Protein AF-A0A922VMQ3-F1 (afdb_monomer)

Mean predicted aligned error: 7.65 Å

Sequence (125 aa):
MGLATSSATVALEAIGWGAGFAAAFAPHLPTGRVPARVVGEERGQFLLHDGGETHPAAVSGRFRYESNRDPLAYPTVGDWVVATTPIDGGKAIIHGLLPRRSAIVRRAPTDHGAGAHVLAANVDV

pLDDT: mean 83.37, std 15.26, range [38.19, 97.25]

Nearest PDB structures (foldseek):
  8qcf-assembly1_H  TM=5.592E-01  e=1.243E-02  Saccharomyces cerevisiae
  5vzj-assembly1_G  TM=5.215E-01  e=1.918E-02  Saccharomyces cerevisiae S288C
  5okz-assembly1_k  TM=5.242E-01  e=4.567E-02  Saccharomyces cerevisiae S288C
  5okz-assembly2_G  TM=4.586E-01  e=6.624E-02  Saccharomyces cerevisiae S288C
  5g06-assembly1_J  TM=2.874E-01  e=2.003E+00  Saccharomyces cerevisiae

Foldseek 3Di:
DDDPDDPLNVLVVVLPDDDLQCVLCVVVVVVQWAKWFFADDDPQWTWTHSSPDIFIEHEDPVQVVVCVPVLVQDDEHGWIFTWHDDDPNHGIYTDGTRDFPAFDWDDDPDDPPDDIHTHHTPDDD

Radius of gyration: 15.27 Å; Cα contacts (8 Å, |Δi|>4): 224; chains: 1; bounding box: 47×37×40 Å

Structure (mmCIF, N/CA/C/O backbone):
data_AF-A0A922VMQ3-F1
#
_entry.id   AF-A0A922VMQ3-F1
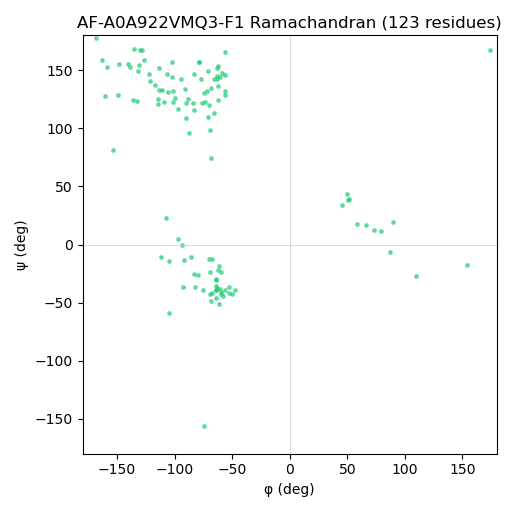#
loop_
_atom_site.group_PDB
_atom_site.id
_atom_site.type_symbol
_atom_site.label_atom_id
_atom_site.label_alt_id
_atom_site.label_comp_id
_atom_site.label_asym_id
_atom_site.label_entity_id
_atom_site.label_seq_id
_atom_site.pdbx_PDB_ins_code
_atom_site.Cartn_x
_atom_site.Cartn_y
_atom_site.Cartn_z
_atom_site.occupancy
_atom_site.B_iso_or_equiv
_atom_site.auth_seq_id
_atom_site.auth_comp_id
_atom_site.auth_asym_id
_atom_site.auth_atom_id
_atom_site.pdbx_PDB_model_num
ATOM 1 N N . MET A 1 1 ? -23.620 -23.042 9.900 1.00 38.19 1 MET A N 1
ATOM 2 C CA . MET A 1 1 ? -22.980 -21.969 10.688 1.00 38.19 1 MET A CA 1
ATOM 3 C C . MET A 1 1 ? -22.505 -20.922 9.692 1.00 38.19 1 MET A C 1
ATOM 5 O O . MET A 1 1 ? -21.494 -21.138 9.043 1.00 38.19 1 MET A O 1
ATOM 9 N N . GLY A 1 2 ? -23.327 -19.903 9.425 1.00 43.97 2 GLY A N 1
ATOM 10 C CA . GLY A 1 2 ? -23.029 -18.890 8.408 1.00 43.97 2 GLY A CA 1
ATOM 11 C C . GLY A 1 2 ? -21.979 -17.921 8.934 1.00 43.97 2 GLY A C 1
ATOM 12 O O . GLY A 1 2 ? -22.181 -17.323 9.988 1.00 43.97 2 GLY A O 1
ATOM 13 N N . LEU A 1 3 ? -20.853 -17.800 8.238 1.00 49.34 3 LEU A N 1
ATOM 14 C CA . LEU A 1 3 ? -19.886 -16.745 8.509 1.00 49.34 3 LEU A CA 1
ATOM 15 C C . LEU A 1 3 ? -20.515 -15.436 8.029 1.00 49.34 3 LEU A C 1
ATOM 17 O O . LEU A 1 3 ? -20.707 -15.244 6.831 1.00 49.34 3 LEU A O 1
ATOM 21 N N . ALA A 1 4 ? -20.896 -14.567 8.962 1.00 51.00 4 ALA A N 1
ATOM 22 C CA . ALA A 1 4 ? -21.268 -13.204 8.626 1.00 51.00 4 ALA A CA 1
ATOM 23 C C . ALA A 1 4 ? -19.993 -12.479 8.177 1.00 51.00 4 ALA A C 1
ATOM 25 O O . ALA A 1 4 ? -19.175 -12.074 9.002 1.00 51.00 4 ALA A O 1
ATOM 26 N N . THR A 1 5 ? -19.786 -12.376 6.867 1.00 60.03 5 THR A N 1
ATOM 27 C CA . THR A 1 5 ? -18.730 -11.534 6.307 1.00 60.03 5 THR A CA 1
ATOM 28 C C . THR A 1 5 ? -19.034 -10.088 6.691 1.00 60.03 5 THR A C 1
ATOM 30 O O . THR A 1 5 ? -20.133 -9.591 6.444 1.00 60.03 5 THR A O 1
ATOM 33 N N . SER A 1 6 ? -18.085 -9.416 7.345 1.00 79.44 6 SER A N 1
ATOM 34 C CA . SER A 1 6 ? -18.237 -8.001 7.692 1.00 79.44 6 SER A CA 1
ATOM 35 C C . SER A 1 6 ? -18.342 -7.158 6.419 1.00 79.44 6 SER A C 1
ATOM 37 O O . SER A 1 6 ? -17.653 -7.439 5.438 1.00 79.44 6 SER A O 1
ATOM 39 N N . SER A 1 7 ? -19.147 -6.091 6.447 1.00 82.00 7 SER A N 1
ATOM 40 C CA . SER A 1 7 ? -19.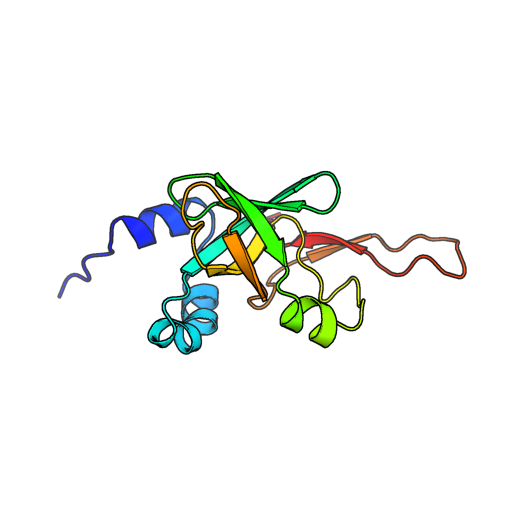283 -5.143 5.328 1.00 82.00 7 SER A CA 1
ATOM 41 C C . SER A 1 7 ? -17.923 -4.594 4.864 1.00 82.00 7 SER A C 1
ATOM 43 O O . SER A 1 7 ? -17.664 -4.490 3.668 1.00 82.00 7 SER A O 1
ATOM 45 N N . ALA A 1 8 ? -16.996 -4.362 5.803 1.00 82.19 8 ALA A N 1
ATOM 46 C CA . ALA A 1 8 ? -15.632 -3.935 5.490 1.00 82.19 8 ALA A CA 1
ATOM 47 C C . ALA A 1 8 ? -14.847 -4.982 4.677 1.00 82.19 8 ALA A C 1
ATOM 49 O O . ALA A 1 8 ? -14.095 -4.635 3.771 1.00 82.19 8 ALA A O 1
ATOM 50 N N . THR A 1 9 ? -15.036 -6.272 4.963 1.00 87.69 9 THR A N 1
ATOM 51 C CA . THR A 1 9 ? -14.390 -7.349 4.202 1.00 87.69 9 THR A CA 1
ATOM 52 C C . THR A 1 9 ? -14.959 -7.437 2.789 1.00 87.69 9 THR A C 1
ATOM 54 O O . THR A 1 9 ? -14.181 -7.531 1.847 1.00 87.69 9 THR A O 1
ATOM 57 N N . VAL A 1 10 ? -16.283 -7.317 2.627 1.00 91.25 10 VAL A N 1
ATOM 58 C CA . VAL A 1 10 ? -16.938 -7.301 1.304 1.00 91.25 10 VAL A CA 1
ATOM 59 C C . VAL A 1 10 ? -16.427 -6.140 0.447 1.00 91.25 10 VAL A C 1
ATOM 61 O O . VAL A 1 10 ? -16.139 -6.308 -0.736 1.00 91.25 10 VAL A O 1
ATOM 64 N N . ALA A 1 11 ? -16.268 -4.962 1.047 1.00 93.25 11 ALA A N 1
ATOM 65 C CA . ALA A 1 11 ? -15.771 -3.777 0.356 1.00 93.25 11 ALA A CA 1
ATOM 66 C C . ALA A 1 11 ? -14.318 -3.948 -0.132 1.00 93.25 11 ALA A C 1
ATOM 68 O O . ALA A 1 11 ? -13.973 -3.567 -1.250 1.00 93.25 11 ALA A O 1
ATOM 69 N N . LEU A 1 12 ? -13.471 -4.591 0.675 1.00 94.56 12 LEU A N 1
ATOM 70 C CA . LEU A 1 12 ? -12.109 -4.955 0.283 1.00 94.56 12 LEU A CA 1
ATOM 71 C C . LEU A 1 12 ? -12.097 -6.022 -0.825 1.00 94.56 12 LEU A C 1
ATOM 73 O O . LEU A 1 12 ? -11.303 -5.936 -1.763 1.00 94.56 12 LEU A O 1
ATOM 77 N N . GLU A 1 13 ? -12.969 -7.028 -0.743 1.00 94.62 13 GLU A N 1
ATOM 78 C CA . GLU A 1 13 ? -13.100 -8.077 -1.765 1.00 94.62 13 GLU A CA 1
ATOM 79 C C . GLU A 1 13 ? -13.493 -7.490 -3.125 1.00 94.62 13 GLU A C 1
ATOM 81 O O . GLU A 1 13 ? -12.922 -7.881 -4.144 1.00 94.62 13 GLU A O 1
ATOM 86 N N . ALA A 1 14 ? -14.366 -6.476 -3.142 1.00 92.50 14 ALA A N 1
ATOM 87 C CA . ALA A 1 14 ? -14.760 -5.759 -4.357 1.00 92.50 14 ALA A CA 1
ATOM 88 C C . ALA A 1 14 ? -13.581 -5.089 -5.086 1.00 92.50 14 ALA A C 1
ATOM 90 O O . ALA A 1 14 ? -13.644 -4.875 -6.296 1.00 92.50 14 ALA A O 1
ATOM 91 N N . ILE A 1 15 ? -12.488 -4.797 -4.374 1.00 92.56 15 ILE A N 1
ATOM 92 C CA . ILE A 1 15 ? -11.252 -4.245 -4.939 1.00 92.56 15 ILE A CA 1
ATOM 93 C C . ILE A 1 15 ? -10.115 -5.276 -4.984 1.00 92.56 15 ILE A C 1
ATOM 95 O O . ILE A 1 15 ? -8.947 -4.895 -5.035 1.00 92.56 15 ILE A O 1
ATOM 99 N N . GLY A 1 16 ? -10.416 -6.577 -4.988 1.00 92.44 16 GLY A N 1
ATOM 100 C CA . GLY A 1 16 ? -9.433 -7.646 -5.208 1.00 92.44 16 GLY A CA 1
ATOM 101 C C . GLY A 1 16 ? -8.742 -8.170 -3.946 1.00 92.44 16 GLY A C 1
ATOM 102 O O . GLY A 1 16 ? -7.662 -8.765 -4.029 1.00 92.44 16 GLY A O 1
ATOM 103 N N . TRP A 1 17 ? -9.322 -7.947 -2.764 1.00 95.19 17 TRP A N 1
ATOM 104 C CA . TRP A 1 17 ? -8.900 -8.641 -1.548 1.00 95.19 17 TRP A CA 1
ATOM 105 C C . TRP A 1 17 ? -9.315 -10.111 -1.604 1.00 95.19 17 TRP A C 1
ATOM 107 O O . TRP A 1 17 ? -10.336 -10.467 -2.182 1.00 95.19 17 TRP A O 1
ATOM 117 N N . GLY A 1 18 ? -8.536 -10.988 -0.977 1.00 93.50 18 GLY A N 1
ATOM 118 C CA . GLY A 1 18 ? -8.888 -12.402 -0.910 1.00 93.50 18 GLY A CA 1
ATOM 119 C C . GLY A 1 18 ? -8.034 -13.174 0.082 1.00 93.50 18 GLY A C 1
ATOM 120 O O . GLY A 1 18 ? -7.087 -12.635 0.657 1.00 93.50 18 GLY A O 1
ATOM 121 N N . ALA A 1 19 ? -8.331 -14.466 0.236 1.00 92.56 19 ALA A N 1
ATOM 122 C CA . ALA A 1 19 ? -7.804 -15.314 1.309 1.00 92.56 19 ALA A CA 1
ATOM 123 C C . ALA A 1 19 ? -6.275 -15.263 1.482 1.00 92.56 19 ALA A C 1
ATOM 125 O O . ALA A 1 19 ? -5.792 -15.159 2.604 1.00 92.56 19 ALA A O 1
ATOM 126 N N . GLY A 1 20 ? -5.500 -15.270 0.392 1.00 93.06 20 GLY A N 1
ATOM 127 C CA . GLY A 1 20 ? -4.037 -15.178 0.483 1.00 93.06 20 GLY A CA 1
ATOM 128 C C . GLY A 1 20 ? -3.534 -13.851 1.069 1.00 93.06 20 GLY A C 1
ATOM 129 O O . GLY A 1 20 ? -2.568 -13.850 1.826 1.00 93.06 20 GLY A O 1
ATOM 130 N N . PHE A 1 21 ? -4.203 -12.730 0.777 1.00 95.25 21 PHE A N 1
ATOM 131 C CA . PHE A 1 21 ? -3.851 -11.443 1.384 1.00 95.25 21 PHE A CA 1
ATOM 132 C C . PHE A 1 21 ? -4.325 -11.380 2.835 1.00 95.25 21 PHE A C 1
ATOM 134 O O . PHE A 1 21 ? -3.571 -10.934 3.692 1.00 95.25 21 PHE A O 1
ATOM 141 N N . ALA A 1 22 ? -5.512 -11.917 3.134 1.00 95.06 22 ALA A N 1
ATOM 142 C CA . ALA A 1 22 ? -6.005 -12.040 4.504 1.00 95.06 22 ALA A CA 1
ATOM 143 C C . ALA A 1 22 ? -5.057 -12.862 5.392 1.00 95.06 22 ALA A C 1
ATOM 145 O O . ALA A 1 22 ? -4.727 -12.435 6.497 1.00 95.06 22 ALA A O 1
ATOM 146 N N . ALA A 1 23 ? -4.556 -13.992 4.889 1.00 95.19 23 ALA A N 1
ATOM 147 C CA . ALA A 1 23 ? -3.581 -14.821 5.589 1.00 95.19 23 ALA A CA 1
ATOM 148 C C . ALA A 1 23 ? -2.251 -14.082 5.809 1.00 95.19 23 ALA A C 1
ATOM 150 O O . ALA A 1 23 ? -1.732 -14.080 6.923 1.00 95.19 23 ALA A O 1
ATOM 151 N N . ALA A 1 24 ? -1.729 -13.407 4.778 1.00 95.44 24 ALA A N 1
ATOM 152 C CA . ALA A 1 24 ? -0.511 -12.605 4.895 1.00 95.44 24 ALA A CA 1
ATOM 153 C C . ALA A 1 24 ? -0.677 -11.407 5.848 1.00 95.44 24 ALA A C 1
ATOM 155 O O . ALA A 1 24 ? 0.284 -10.982 6.483 1.00 95.44 24 ALA A O 1
ATOM 156 N N . PHE A 1 25 ? -1.893 -10.873 5.964 1.00 95.38 25 PHE A N 1
ATOM 157 C CA . PHE A 1 25 ? -2.206 -9.744 6.829 1.00 95.38 25 PHE A CA 1
ATOM 158 C C . PHE A 1 25 ? -2.460 -10.134 8.287 1.00 95.38 25 PHE A C 1
ATOM 160 O O . PHE A 1 25 ? -2.251 -9.311 9.176 1.00 95.38 25 PHE A O 1
ATOM 167 N N . ALA A 1 26 ? -2.883 -11.371 8.560 1.00 94.44 26 ALA A N 1
ATOM 168 C CA . ALA A 1 26 ? -3.270 -11.826 9.896 1.00 94.44 26 ALA A CA 1
ATOM 169 C C . ALA A 1 26 ? -2.269 -11.473 11.025 1.00 94.44 26 ALA A C 1
ATOM 171 O O . ALA A 1 26 ? -2.725 -11.031 12.083 1.00 94.44 26 ALA A O 1
ATOM 172 N N . PRO A 1 27 ? -0.932 -11.547 10.829 1.00 94.50 27 PRO A N 1
ATOM 173 C CA . PRO A 1 27 ? 0.038 -11.133 11.849 1.00 94.50 27 PRO A CA 1
ATOM 174 C C . PRO A 1 27 ? -0.036 -9.649 12.250 1.00 94.50 27 PRO A C 1
ATOM 176 O O . PRO A 1 27 ? 0.475 -9.270 13.301 1.00 94.50 27 PRO A O 1
ATOM 179 N N . HIS A 1 28 ? -0.653 -8.795 11.430 1.00 92.75 28 HIS A N 1
ATOM 180 C CA . HIS A 1 28 ? -0.767 -7.355 11.666 1.00 92.75 28 HIS A CA 1
ATOM 181 C C . HIS A 1 28 ? -2.048 -6.952 12.409 1.00 92.75 28 HIS A C 1
ATOM 183 O O . HIS A 1 28 ? -2.105 -5.838 12.934 1.00 92.75 28 HIS A O 1
ATOM 189 N N . LEU A 1 29 ? -3.040 -7.843 12.528 1.00 86.38 29 LEU A N 1
ATOM 190 C CA . LEU A 1 29 ? -4.307 -7.573 13.226 1.00 86.38 29 LEU A CA 1
ATOM 191 C C . LEU A 1 29 ? -4.132 -7.038 14.662 1.00 86.38 29 LEU A C 1
ATOM 193 O O . LEU A 1 29 ? -4.808 -6.069 15.005 1.00 86.38 29 LEU A O 1
ATOM 197 N N . PRO A 1 30 ? -3.205 -7.560 15.496 1.00 85.81 30 PRO A N 1
ATOM 198 C CA . PRO A 1 30 ? -3.042 -7.076 16.871 1.00 85.81 30 PRO A CA 1
ATOM 199 C C . PRO A 1 30 ? -2.504 -5.642 16.974 1.00 85.81 30 PRO A C 1
ATOM 201 O O . PRO A 1 30 ? -2.501 -5.065 18.055 1.00 85.81 30 PRO A O 1
ATOM 204 N N . THR A 1 31 ? -2.010 -5.068 15.871 1.00 84.12 31 THR A N 1
ATOM 205 C CA . THR A 1 31 ? -1.310 -3.773 15.869 1.00 84.12 31 THR A CA 1
ATOM 206 C C . THR A 1 31 ? -2.197 -2.583 15.502 1.00 84.12 31 THR A C 1
ATOM 208 O O . THR A 1 31 ? -1.686 -1.476 15.359 1.00 84.12 31 THR A O 1
ATOM 211 N N . GLY A 1 32 ? -3.505 -2.796 15.313 1.00 84.62 32 GLY A N 1
ATOM 212 C CA . GLY A 1 32 ? -4.429 -1.745 14.865 1.00 84.62 32 GLY A CA 1
ATOM 213 C C . GLY A 1 32 ? -4.156 -1.257 13.438 1.00 84.62 32 GLY A C 1
ATOM 214 O O . GLY A 1 32 ? -4.607 -0.185 13.046 1.00 84.62 32 GLY A O 1
ATOM 215 N N . ARG A 1 33 ? -3.387 -2.026 12.660 1.00 93.94 33 ARG A N 1
ATOM 216 C CA . ARG A 1 33 ? -3.148 -1.751 11.245 1.00 93.94 33 ARG A CA 1
ATOM 217 C C . ARG A 1 33 ? -4.339 -2.212 10.415 1.00 93.94 33 ARG A C 1
ATOM 219 O O . ARG A 1 33 ? -5.072 -3.115 10.815 1.00 93.94 33 ARG A O 1
ATOM 226 N N . VAL A 1 34 ? -4.475 -1.628 9.233 1.00 94.75 34 VAL A N 1
ATOM 227 C CA . VAL A 1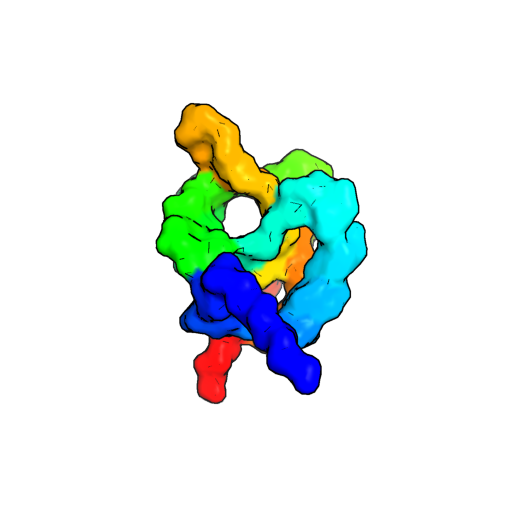 34 ? -5.522 -1.934 8.257 1.00 94.75 34 VAL A CA 1
ATOM 228 C C . VAL A 1 34 ? -4.905 -2.365 6.924 1.00 94.75 34 VAL A C 1
ATOM 230 O O . VAL A 1 34 ? -3.818 -1.890 6.571 1.00 94.75 34 VAL A O 1
ATOM 233 N N . PRO A 1 35 ? -5.553 -3.278 6.183 1.00 96.44 35 PRO A N 1
ATOM 234 C CA . PRO A 1 35 ? -5.185 -3.543 4.805 1.00 96.44 35 PRO A CA 1
ATOM 235 C C . PRO A 1 35 ? -5.718 -2.424 3.905 1.00 96.44 35 PRO A C 1
ATOM 237 O O . PRO A 1 35 ? -6.827 -1.936 4.103 1.00 96.44 35 PRO A O 1
ATOM 240 N N . ALA A 1 36 ? -4.944 -2.036 2.898 1.00 96.56 36 ALA A N 1
ATOM 241 C CA . ALA A 1 36 ? -5.401 -1.114 1.861 1.00 96.56 36 ALA A CA 1
ATOM 242 C C . ALA A 1 36 ? -4.720 -1.426 0.526 1.00 96.56 36 ALA A C 1
ATOM 244 O O . ALA A 1 36 ? -3.623 -1.992 0.505 1.00 96.56 36 ALA A O 1
ATOM 245 N N . ARG A 1 37 ? -5.356 -1.056 -0.586 1.00 96.69 37 ARG A N 1
ATOM 246 C CA . ARG A 1 37 ? -4.806 -1.244 -1.931 1.00 96.69 37 ARG A CA 1
ATOM 247 C C . ARG A 1 37 ? -4.226 0.062 -2.449 1.00 96.69 37 ARG A C 1
ATOM 249 O O . ARG A 1 37 ? -4.891 1.089 -2.393 1.00 96.69 37 ARG A O 1
ATOM 256 N N . VAL A 1 38 ? -3.012 0.038 -2.986 1.00 96.38 38 VAL A N 1
ATOM 257 C CA . VAL A 1 38 ? -2.461 1.185 -3.715 1.00 96.38 38 VAL A CA 1
ATOM 258 C C . VAL A 1 38 ? -3.228 1.321 -5.023 1.00 96.38 38 VAL A C 1
ATOM 260 O O . VAL A 1 38 ? -3.229 0.404 -5.838 1.00 96.38 38 VAL A O 1
ATOM 263 N N . VAL A 1 39 ? -3.877 2.457 -5.240 1.00 95.00 39 VAL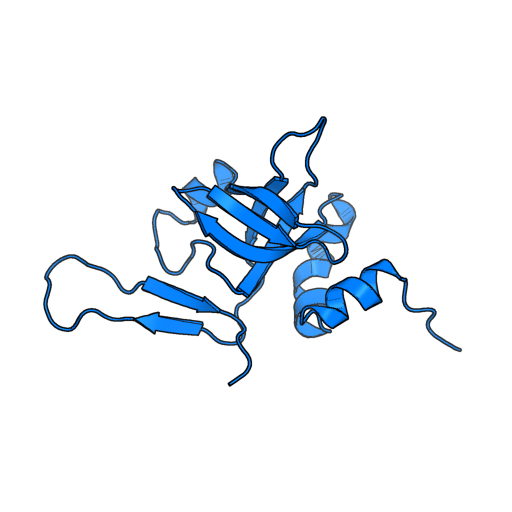 A N 1
ATOM 264 C CA . VAL A 1 39 ? -4.650 2.735 -6.465 1.00 95.00 39 VAL A CA 1
ATOM 265 C C . VAL A 1 39 ? -4.021 3.829 -7.321 1.00 95.00 39 VAL A C 1
ATOM 267 O O .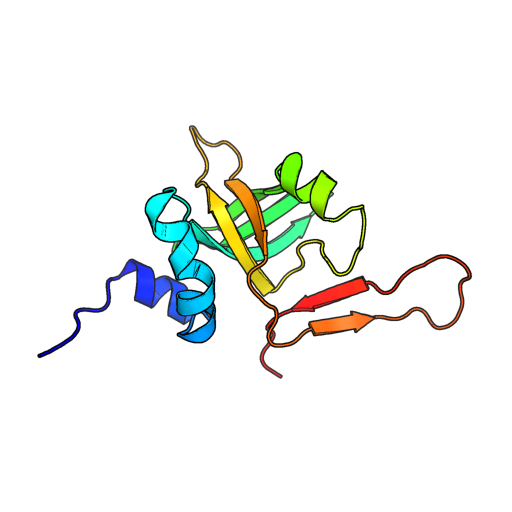 VAL A 1 39 ? -4.397 4.001 -8.475 1.00 95.00 39 VAL A O 1
ATOM 270 N N . GLY A 1 40 ? -3.025 4.533 -6.785 1.00 91.81 40 GLY A N 1
ATOM 271 C CA . GLY A 1 40 ? -2.296 5.557 -7.516 1.00 91.81 40 GLY A CA 1
ATOM 272 C C . GLY A 1 40 ? -0.971 5.917 -6.860 1.00 91.81 40 GLY A C 1
ATOM 273 O O . GLY A 1 40 ? -0.768 5.713 -5.661 1.00 91.81 40 GLY A O 1
ATOM 274 N N . GLU A 1 41 ? -0.090 6.492 -7.668 1.00 89.06 41 GLU A N 1
ATOM 275 C CA . GLU A 1 41 ? 1.125 7.167 -7.232 1.00 89.06 41 GLU A CA 1
ATOM 276 C C . GLU A 1 41 ? 1.204 8.512 -7.960 1.00 89.06 41 GLU A C 1
ATOM 278 O O . GLU A 1 41 ? 1.181 8.567 -9.188 1.00 89.06 41 GLU A O 1
ATOM 283 N N . GLU A 1 42 ? 1.291 9.606 -7.207 1.00 80.06 42 GLU A N 1
ATOM 284 C CA . GLU A 1 42 ? 1.436 10.948 -7.758 1.00 80.06 42 GLU A CA 1
ATOM 285 C C . GLU A 1 42 ? 2.492 11.731 -6.972 1.00 80.06 42 GLU A C 1
ATOM 287 O O . GLU A 1 42 ? 2.401 11.891 -5.756 1.00 80.06 42 GLU A O 1
ATOM 292 N N . ARG A 1 43 ? 3.507 12.251 -7.680 1.00 78.12 43 ARG A N 1
ATOM 293 C CA . ARG A 1 43 ? 4.520 13.184 -7.139 1.00 78.12 43 ARG A CA 1
ATOM 294 C C . ARG A 1 43 ? 5.190 12.692 -5.841 1.00 78.12 43 ARG A C 1
ATOM 296 O O . ARG A 1 43 ? 5.457 13.477 -4.933 1.00 78.12 43 ARG A O 1
ATOM 303 N N . GLY A 1 44 ? 5.480 11.392 -5.754 1.00 76.44 44 GLY A N 1
ATOM 304 C CA . GLY A 1 44 ? 6.125 10.771 -4.588 1.00 76.44 44 GLY A CA 1
ATOM 305 C C . GLY A 1 44 ? 5.184 10.490 -3.411 1.00 76.44 44 GLY A C 1
ATOM 306 O O . GLY A 1 44 ? 5.649 10.180 -2.310 1.00 76.44 44 GLY A O 1
ATOM 307 N N . GLN A 1 45 ? 3.874 10.601 -3.631 1.00 85.44 45 GLN A N 1
ATOM 308 C CA . GLN A 1 45 ? 2.825 10.179 -2.714 1.00 85.44 45 GLN A CA 1
ATOM 309 C C . GLN A 1 45 ? 2.029 9.020 -3.300 1.00 85.44 45 GLN A C 1
ATOM 311 O O . GLN A 1 45 ? 1.875 8.915 -4.511 1.00 85.44 45 GLN A O 1
ATOM 316 N N . PHE A 1 46 ? 1.476 8.192 -2.422 1.00 94.38 46 PHE A N 1
ATOM 317 C CA . PHE A 1 46 ? 0.578 7.109 -2.808 1.00 94.38 46 PHE A CA 1
ATOM 318 C C . PHE A 1 46 ? -0.873 7.491 -2.525 1.00 94.38 46 PHE A C 1
ATOM 320 O O . PHE A 1 46 ? -1.145 8.324 -1.660 1.00 94.38 46 PHE A O 1
ATOM 327 N N . LEU A 1 47 ? -1.799 6.854 -3.229 1.00 95.19 47 LEU A N 1
ATOM 328 C CA . LEU A 1 47 ? -3.230 6.858 -2.938 1.00 95.19 47 LEU A CA 1
ATOM 329 C C . LEU A 1 47 ? -3.634 5.438 -2.548 1.00 95.19 47 LEU A C 1
ATOM 331 O O . LEU A 1 47 ? -3.364 4.493 -3.293 1.00 95.19 47 LEU A O 1
ATOM 335 N N . LEU A 1 48 ? -4.246 5.287 -1.374 1.00 96.12 48 LEU A N 1
ATOM 336 C CA . LEU A 1 48 ? -4.697 4.005 -0.839 1.00 96.12 48 LEU A CA 1
ATOM 337 C C . LEU A 1 48 ? -6.215 3.937 -0.817 1.00 96.12 48 LEU A C 1
ATOM 339 O O . LEU A 1 48 ? -6.838 4.851 -0.293 1.00 96.12 48 LEU A O 1
ATOM 343 N N . HIS A 1 49 ? -6.784 2.839 -1.297 1.00 95.25 49 HIS A N 1
ATOM 344 C CA . HIS A 1 49 ? -8.199 2.519 -1.157 1.00 95.25 49 HIS A CA 1
ATOM 345 C C . HIS A 1 49 ? -8.382 1.487 -0.039 1.00 95.25 49 HIS A C 1
ATOM 347 O O . HIS A 1 49 ? -7.796 0.402 -0.096 1.00 95.25 49 HIS A O 1
ATOM 353 N N . ASP A 1 50 ? -9.179 1.813 0.977 1.00 92.88 50 ASP A N 1
ATOM 354 C CA . ASP A 1 50 ? -9.420 0.955 2.156 1.00 92.88 50 ASP A CA 1
ATOM 355 C C . ASP A 1 50 ? -10.661 0.050 2.024 1.00 92.88 50 ASP A C 1
ATOM 357 O O . ASP A 1 50 ? -10.986 -0.724 2.920 1.00 92.88 50 ASP A O 1
ATOM 361 N N . GLY A 1 51 ? -11.347 0.152 0.887 1.00 91.75 51 GLY A N 1
ATOM 362 C CA . GLY A 1 51 ? -12.596 -0.546 0.579 1.00 91.75 51 GLY A CA 1
ATOM 363 C C . GLY A 1 51 ? -13.788 0.409 0.533 1.00 91.75 51 GLY A C 1
ATOM 364 O O . GLY A 1 51 ? -14.716 0.165 -0.229 1.00 91.75 51 GLY A O 1
ATOM 365 N N . GLY A 1 52 ? -13.733 1.529 1.254 1.00 90.38 52 GLY A N 1
ATOM 366 C CA . GLY A 1 52 ? -14.732 2.594 1.190 1.00 90.38 52 GLY A CA 1
ATOM 367 C C . GLY A 1 52 ? -14.238 3.811 0.417 1.00 90.38 52 GLY A C 1
ATOM 368 O O . GLY A 1 52 ? -14.836 4.193 -0.585 1.00 90.38 52 GLY A O 1
ATOM 369 N N . GLU A 1 53 ? -13.139 4.407 0.873 1.00 91.69 53 GLU A N 1
ATOM 370 C CA . GLU A 1 53 ? -12.637 5.686 0.371 1.00 91.69 53 GLU A CA 1
ATOM 371 C C . GLU A 1 53 ? -11.161 5.606 -0.022 1.00 91.69 53 GLU A C 1
ATOM 373 O O . GLU A 1 53 ? -10.447 4.643 0.279 1.00 91.69 53 GLU A O 1
ATOM 378 N N . THR A 1 54 ? -10.700 6.643 -0.726 1.00 93.38 54 THR A N 1
ATOM 379 C CA . THR A 1 54 ? -9.292 6.786 -1.096 1.00 93.38 54 THR A CA 1
ATOM 380 C C . THR A 1 54 ? -8.616 7.862 -0.259 1.00 93.38 54 THR A C 1
ATOM 382 O O . THR A 1 54 ? -9.094 8.991 -0.184 1.00 93.38 54 THR A O 1
ATOM 385 N N . HIS A 1 55 ? -7.452 7.534 0.296 1.00 92.75 55 HIS A N 1
ATOM 386 C CA . HIS A 1 55 ? -6.683 8.409 1.174 1.00 92.75 55 HIS A CA 1
ATOM 387 C C . HIS A 1 55 ? -5.284 8.668 0.614 1.00 92.75 55 HIS A C 1
ATOM 389 O O . HIS A 1 55 ? -4.637 7.735 0.122 1.00 92.75 55 HIS A O 1
ATOM 395 N N . PRO A 1 56 ? -4.754 9.898 0.724 1.00 95.00 56 PRO A N 1
ATOM 396 C CA . PRO A 1 56 ? -3.350 10.145 0.441 1.00 95.00 56 PRO A CA 1
ATOM 397 C C . PRO A 1 56 ? -2.486 9.411 1.468 1.00 95.00 56 PRO A C 1
ATOM 399 O O . PRO A 1 56 ? -2.803 9.366 2.657 1.00 95.00 56 PRO A O 1
ATOM 402 N N . ALA A 1 57 ? -1.357 8.873 1.026 1.00 95.75 57 ALA A N 1
ATOM 403 C CA . ALA A 1 57 ? -0.494 8.056 1.856 1.00 95.75 57 ALA A CA 1
ATOM 404 C C . ALA A 1 57 ? 0.993 8.324 1.631 1.00 95.75 57 ALA A C 1
ATOM 406 O O . ALA A 1 57 ? 1.435 8.779 0.570 1.00 95.75 57 ALA A O 1
ATOM 407 N N . ALA A 1 58 ? 1.775 8.016 2.662 1.00 94.56 58 ALA A N 1
ATOM 408 C CA . ALA A 1 58 ? 3.227 8.072 2.641 1.00 94.56 58 ALA A CA 1
ATOM 409 C C . ALA A 1 58 ? 3.831 6.787 3.213 1.00 94.56 58 ALA A C 1
ATOM 411 O O . ALA A 1 58 ? 3.283 6.162 4.116 1.00 94.56 58 ALA A O 1
ATOM 412 N N . VAL A 1 59 ? 5.004 6.411 2.711 1.00 94.12 59 VAL A N 1
ATOM 413 C CA . VAL A 1 59 ? 5.786 5.296 3.256 1.00 94.12 59 VAL A CA 1
ATOM 414 C C . VAL A 1 59 ? 6.429 5.713 4.576 1.00 94.12 59 VAL A C 1
ATOM 416 O O . VAL A 1 59 ? 7.070 6.765 4.653 1.00 94.12 59 VAL A O 1
ATOM 419 N N . SER A 1 60 ? 6.278 4.885 5.614 1.00 93.88 60 SER A N 1
ATOM 420 C CA . SER A 1 60 ? 6.931 5.108 6.906 1.00 93.88 60 SER A CA 1
ATOM 421 C C . SER A 1 60 ? 8.455 5.155 6.755 1.00 93.88 60 SER A C 1
ATOM 423 O O . SER A 1 60 ? 9.034 4.458 5.921 1.00 93.88 60 SER A O 1
ATOM 425 N N . GLY A 1 61 ? 9.132 5.948 7.592 1.00 92.31 61 GLY A N 1
ATOM 426 C CA . GLY A 1 61 ? 10.596 6.060 7.549 1.00 92.31 61 GLY A CA 1
ATOM 427 C C . GLY A 1 61 ? 11.300 4.709 7.708 1.00 92.31 61 GLY A C 1
ATOM 428 O O . GLY A 1 61 ? 12.249 4.422 6.983 1.00 92.31 61 GLY A O 1
ATOM 429 N N . ARG A 1 62 ? 10.769 3.848 8.587 1.00 92.88 62 ARG A N 1
ATOM 430 C CA . ARG A 1 62 ? 11.260 2.480 8.784 1.00 92.88 62 ARG A CA 1
ATOM 431 C C . ARG A 1 62 ? 11.142 1.641 7.513 1.00 92.88 62 ARG A C 1
ATOM 433 O O . ARG A 1 62 ? 12.140 1.080 7.085 1.00 92.88 62 ARG A O 1
ATOM 440 N N . PHE A 1 63 ? 9.966 1.604 6.885 1.00 92.25 63 PHE A N 1
ATOM 441 C CA . PHE A 1 63 ? 9.779 0.814 5.668 1.00 92.25 63 PHE A CA 1
ATOM 442 C C . PHE A 1 63 ? 10.657 1.335 4.516 1.00 92.25 63 PHE A C 1
ATOM 444 O O . PHE A 1 63 ? 11.286 0.554 3.804 1.00 92.25 63 PHE A O 1
ATOM 451 N N . ARG A 1 64 ? 10.801 2.661 4.385 1.00 90.25 64 ARG A N 1
ATOM 452 C CA . ARG A 1 64 ? 11.734 3.268 3.423 1.00 90.25 64 ARG A CA 1
ATOM 453 C C . ARG A 1 64 ? 13.187 2.839 3.669 1.00 90.25 64 ARG A C 1
ATOM 455 O O . ARG A 1 64 ? 13.903 2.599 2.701 1.00 90.25 64 ARG A O 1
ATOM 462 N N . TYR A 1 65 ? 13.616 2.760 4.929 1.00 88.81 65 TYR A N 1
ATOM 463 C CA . TYR A 1 65 ? 14.958 2.305 5.299 1.00 88.81 65 TYR A CA 1
ATOM 464 C C . TYR A 1 65 ? 15.152 0.810 5.007 1.00 88.81 65 TYR A C 1
ATOM 466 O O . TYR A 1 65 ? 16.110 0.442 4.336 1.00 88.81 65 TYR A O 1
ATOM 474 N N . GLU A 1 66 ? 14.211 -0.036 5.436 1.00 87.50 66 GLU A N 1
ATOM 475 C CA . GLU A 1 66 ? 14.256 -1.494 5.241 1.00 87.50 66 GLU A CA 1
ATOM 476 C C . GLU A 1 66 ? 14.196 -1.896 3.761 1.00 87.50 66 GLU A C 1
ATOM 478 O O . GLU A 1 66 ? 14.818 -2.878 3.368 1.00 87.50 66 G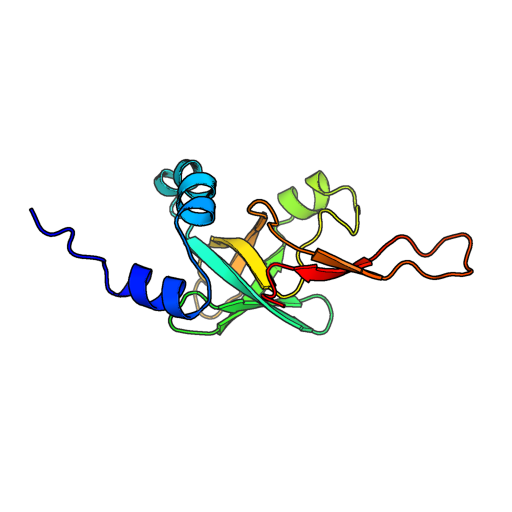LU A O 1
ATOM 483 N N . SER A 1 67 ? 13.522 -1.106 2.920 1.00 84.50 67 SER A N 1
ATOM 484 C CA . SER A 1 67 ? 13.492 -1.332 1.468 1.00 84.50 67 SER A CA 1
ATOM 485 C C . SER A 1 67 ? 14.837 -1.046 0.793 1.00 84.50 67 SER A C 1
ATOM 487 O O . SER A 1 67 ? 14.988 -1.350 -0.381 1.00 84.50 67 SER A O 1
ATOM 489 N N . ASN A 1 68 ? 15.796 -0.409 1.481 1.00 79.12 68 ASN A N 1
ATOM 490 C CA . ASN A 1 68 ? 17.139 -0.073 0.988 1.00 79.12 68 ASN A CA 1
ATOM 491 C C . ASN A 1 68 ? 17.183 0.537 -0.433 1.00 79.12 68 ASN A C 1
ATOM 493 O O . ASN A 1 68 ? 18.113 0.301 -1.201 1.00 79.12 68 ASN A O 1
ATOM 497 N N . ARG A 1 69 ? 16.160 1.323 -0.797 1.00 69.38 69 ARG A N 1
ATOM 498 C CA . ARG A 1 69 ? 15.950 1.873 -2.153 1.00 69.38 69 ARG A CA 1
ATOM 499 C C . ARG A 1 69 ? 15.824 0.830 -3.274 1.00 69.38 69 ARG A C 1
ATOM 501 O O . ARG A 1 69 ? 15.954 1.208 -4.434 1.00 69.38 69 ARG A O 1
ATOM 508 N N . ASP A 1 70 ? 15.549 -0.432 -2.962 1.00 78.62 70 ASP A N 1
ATOM 509 C CA . ASP A 1 70 ? 15.190 -1.438 -3.956 1.00 78.62 70 ASP A CA 1
ATOM 510 C C . ASP A 1 70 ? 13.838 -1.058 -4.590 1.00 78.62 70 ASP A C 1
ATOM 512 O O . ASP A 1 70 ? 12.809 -1.080 -3.902 1.00 78.62 70 ASP A O 1
ATOM 516 N N . PRO A 1 71 ? 13.802 -0.709 -5.892 1.00 74.06 71 PRO A N 1
ATOM 517 C CA . PRO A 1 71 ? 12.561 -0.349 -6.571 1.00 74.06 71 PRO A CA 1
ATOM 518 C C . PRO A 1 71 ? 11.545 -1.495 -6.602 1.00 74.06 71 PRO A C 1
ATOM 520 O O . PRO A 1 71 ? 10.351 -1.250 -6.759 1.00 74.06 71 PRO A O 1
ATOM 523 N N . LEU A 1 72 ? 11.994 -2.745 -6.451 1.00 79.00 72 LEU A N 1
ATOM 524 C CA . LEU A 1 72 ? 11.117 -3.909 -6.402 1.00 79.00 72 LEU A CA 1
ATOM 525 C C . LEU A 1 72 ? 10.469 -4.086 -5.027 1.00 79.00 72 LEU A C 1
ATOM 527 O O . LEU A 1 72 ? 9.369 -4.630 -4.957 1.00 79.00 72 LEU A O 1
ATOM 531 N N . ALA A 1 73 ? 11.100 -3.602 -3.957 1.00 82.94 73 ALA A N 1
ATOM 532 C CA . ALA A 1 73 ? 10.557 -3.641 -2.599 1.00 82.94 73 ALA A CA 1
ATOM 533 C C . ALA A 1 73 ? 9.641 -2.444 -2.280 1.00 82.94 73 ALA A C 1
ATOM 535 O O . ALA A 1 73 ? 8.955 -2.443 -1.258 1.00 82.94 73 ALA A O 1
ATOM 536 N N . TYR A 1 74 ? 9.621 -1.426 -3.146 1.00 88.88 74 TYR A N 1
ATOM 537 C CA . TYR A 1 74 ? 8.809 -0.226 -2.964 1.00 88.88 74 TYR A CA 1
ATOM 538 C C . TYR A 1 74 ? 7.361 -0.429 -3.447 1.00 88.88 74 TYR A C 1
ATOM 540 O O . TYR A 1 74 ? 7.159 -1.169 -4.417 1.00 88.88 74 TYR A O 1
ATOM 548 N N . PRO A 1 75 ? 6.351 0.206 -2.812 1.00 91.75 75 PRO A N 1
ATOM 549 C CA . PRO A 1 75 ? 4.965 0.083 -3.252 1.00 91.75 75 PRO A CA 1
ATOM 550 C C . PRO A 1 75 ? 4.741 0.580 -4.675 1.00 91.75 75 PRO A C 1
ATOM 552 O O . PRO A 1 75 ? 5.335 1.571 -5.088 1.00 91.75 75 PRO A O 1
ATOM 555 N N . THR A 1 76 ? 3.845 -0.095 -5.388 1.00 91.62 76 THR A N 1
ATOM 556 C CA . THR A 1 76 ? 3.371 0.287 -6.721 1.00 91.62 76 THR A CA 1
ATOM 557 C C . THR A 1 76 ? 1.853 0.149 -6.812 1.00 91.62 76 THR A C 1
ATOM 559 O O . THR A 1 76 ? 1.216 -0.446 -5.939 1.00 91.62 76 THR A O 1
ATOM 562 N N . VAL A 1 77 ? 1.254 0.685 -7.874 1.00 92.81 77 VAL A N 1
ATOM 563 C CA . VAL A 1 77 ? -0.188 0.567 -8.117 1.00 92.81 77 VAL A CA 1
ATOM 564 C C . VAL A 1 77 ? -0.604 -0.904 -8.155 1.00 92.81 77 VAL A C 1
ATOM 566 O O . VAL A 1 77 ? 0.018 -1.737 -8.809 1.00 92.81 77 VAL A O 1
ATOM 569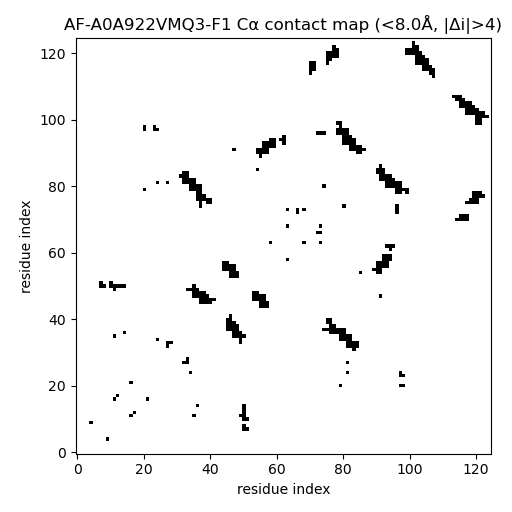 N N . GLY A 1 78 ? -1.676 -1.212 -7.431 1.00 92.12 78 GLY A N 1
ATOM 570 C CA . GLY A 1 78 ? -2.268 -2.533 -7.281 1.00 92.12 78 GLY A CA 1
ATOM 571 C C . GLY A 1 78 ? -1.665 -3.388 -6.160 1.00 92.12 78 GLY A C 1
ATOM 572 O O . GLY A 1 78 ? -2.234 -4.433 -5.831 1.00 92.12 78 GLY A O 1
ATOM 573 N N . ASP A 1 79 ? -0.593 -2.939 -5.500 1.00 95.19 79 ASP A N 1
ATOM 574 C CA . ASP A 1 79 ? -0.100 -3.586 -4.284 1.00 95.19 79 ASP A CA 1
ATOM 575 C C . ASP A 1 79 ? -1.118 -3.518 -3.144 1.00 95.19 79 ASP A C 1
ATOM 577 O O . ASP A 1 79 ? -1.772 -2.500 -2.915 1.00 95.19 79 ASP A O 1
ATOM 581 N N . TRP A 1 80 ? -1.187 -4.603 -2.378 1.00 97.25 80 TRP A N 1
ATOM 582 C CA . TRP A 1 80 ? -1.825 -4.602 -1.072 1.00 97.25 80 TRP A CA 1
ATOM 583 C C . TRP A 1 80 ? -0.802 -4.276 0.002 1.00 97.25 80 TRP A C 1
ATOM 585 O O . TRP A 1 80 ? 0.298 -4.832 0.022 1.00 97.25 80 TRP A O 1
ATOM 595 N N . VAL A 1 81 ? -1.174 -3.380 0.907 1.00 96.88 81 VAL A N 1
ATOM 596 C CA . VAL A 1 81 ? -0.273 -2.848 1.923 1.00 96.88 81 VAL A CA 1
ATOM 597 C C . VAL A 1 81 ? -0.838 -2.991 3.317 1.00 96.88 81 VAL A C 1
ATOM 599 O O . VAL A 1 81 ? -2.046 -3.089 3.526 1.00 96.88 81 VAL A O 1
ATOM 602 N N . VAL A 1 82 ? 0.074 -2.948 4.278 1.00 97.06 82 VAL A N 1
ATOM 603 C CA . VAL A 1 82 ? -0.244 -2.806 5.690 1.00 97.06 82 VAL A CA 1
ATOM 604 C C . VAL A 1 82 ? -0.107 -1.329 6.043 1.00 97.06 82 VAL A C 1
ATOM 606 O O . VAL A 1 82 ? 0.996 -0.782 5.964 1.00 97.06 82 VAL A O 1
ATOM 609 N N . ALA A 1 83 ? -1.203 -0.685 6.434 1.00 96.38 83 ALA A N 1
ATOM 610 C CA . ALA A 1 83 ? -1.239 0.751 6.685 1.00 96.38 83 ALA A CA 1
ATOM 611 C C . ALA A 1 83 ? -1.870 1.115 8.035 1.00 96.38 83 ALA A C 1
ATOM 613 O O . ALA A 1 83 ? -2.490 0.284 8.695 1.00 96.38 83 ALA A O 1
ATOM 614 N N . THR A 1 84 ? -1.710 2.368 8.448 1.00 95.06 84 THR A N 1
ATOM 615 C CA . THR A 1 84 ? -2.586 3.012 9.437 1.00 95.06 84 THR A CA 1
ATOM 616 C C . THR A 1 84 ? -3.490 4.011 8.736 1.00 95.06 84 THR A C 1
ATOM 618 O O . THR A 1 84 ? -3.074 4.652 7.765 1.00 95.06 84 THR A O 1
ATOM 621 N N . THR A 1 85 ? -4.708 4.167 9.247 1.00 90.50 85 THR A N 1
ATOM 622 C CA . THR A 1 85 ? -5.661 5.160 8.747 1.00 90.50 85 THR A CA 1
ATOM 623 C C . THR A 1 85 ? -5.120 6.583 8.931 1.00 90.50 85 THR A C 1
ATOM 625 O O . THR A 1 85 ? -4.303 6.820 9.830 1.00 90.50 85 THR A O 1
ATOM 628 N N . PRO A 1 86 ? -5.557 7.543 8.103 1.00 87.88 86 PRO A N 1
ATOM 629 C CA . PRO A 1 86 ? -5.291 8.953 8.348 1.00 87.88 86 PRO A CA 1
ATOM 630 C C . PRO A 1 86 ? -5.802 9.390 9.725 1.00 87.88 86 PRO A C 1
ATOM 632 O O . PRO A 1 86 ? -6.843 8.924 10.186 1.00 87.88 86 PRO A O 1
ATOM 635 N N . ILE A 1 87 ? -5.081 10.313 10.355 1.00 86.56 87 ILE A N 1
ATOM 636 C CA . ILE A 1 87 ? -5.501 10.994 11.585 1.00 86.56 87 ILE A CA 1
ATOM 637 C C . ILE A 1 87 ? -5.723 12.464 11.226 1.00 86.56 87 ILE A C 1
ATOM 639 O O . ILE A 1 87 ? -4.892 13.040 10.524 1.00 86.56 87 ILE A O 1
ATOM 643 N N . ASP A 1 88 ? -6.843 13.044 11.664 1.00 85.50 88 ASP A N 1
ATOM 644 C CA . ASP A 1 88 ? -7.178 14.472 11.532 1.00 85.50 88 ASP A CA 1
ATOM 645 C C . ASP A 1 88 ? -7.012 15.051 10.110 1.00 85.50 88 ASP A C 1
ATOM 647 O O . ASP A 1 88 ? -6.461 16.132 9.913 1.00 85.50 88 ASP A O 1
ATOM 651 N N . GLY A 1 89 ? -7.459 14.309 9.088 1.00 80.44 89 GLY A N 1
ATOM 652 C CA . GLY A 1 89 ? -7.340 14.725 7.680 1.00 80.44 89 GLY A CA 1
ATOM 653 C C . GLY A 1 89 ? -5.917 14.639 7.110 1.00 80.44 89 GLY A C 1
ATOM 654 O O . GLY A 1 89 ? -5.639 15.173 6.037 1.00 80.44 89 GLY A O 1
ATOM 655 N N . GLY A 1 90 ? -5.005 13.981 7.830 1.00 88.44 90 GLY A N 1
ATOM 656 C CA . GLY A 1 90 ? -3.632 13.731 7.413 1.00 88.44 90 GLY A CA 1
ATOM 657 C C . GLY A 1 90 ? -3.497 12.644 6.342 1.00 88.44 90 GLY A C 1
ATOM 658 O O . GLY A 1 90 ? -4.410 12.346 5.578 1.00 88.44 90 GLY A O 1
ATOM 659 N N . LYS A 1 91 ? -2.309 12.038 6.277 1.00 92.69 91 LYS A N 1
ATOM 660 C CA . LYS A 1 91 ? -2.003 10.952 5.335 1.00 92.69 91 LYS A CA 1
ATOM 661 C C . LYS A 1 91 ? -2.041 9.608 6.049 1.00 92.69 91 LYS A C 1
ATOM 663 O O . LYS A 1 91 ? -1.567 9.502 7.179 1.00 92.69 91 LYS A O 1
ATOM 668 N N . ALA A 1 92 ? -2.516 8.578 5.362 1.00 94.94 92 ALA A N 1
ATOM 669 C CA . ALA A 1 92 ? -2.288 7.202 5.774 1.00 94.94 92 ALA A CA 1
ATOM 670 C C . ALA A 1 92 ? -0.784 6.883 5.735 1.00 94.94 92 ALA A C 1
ATOM 672 O O . ALA A 1 92 ? -0.026 7.452 4.939 1.00 94.94 92 ALA A O 1
ATOM 673 N N . ILE A 1 93 ? -0.338 5.954 6.580 1.00 95.44 93 ILE A N 1
ATOM 674 C CA . ILE A 1 93 ? 1.072 5.559 6.638 1.00 95.44 93 ILE A CA 1
ATOM 675 C C . ILE A 1 93 ? 1.218 4.110 6.198 1.00 95.44 93 ILE A C 1
ATOM 677 O O . ILE A 1 93 ? 0.653 3.212 6.811 1.00 95.44 93 ILE A O 1
ATOM 681 N N . ILE A 1 94 ? 2.009 3.880 5.150 1.00 96.06 94 ILE A N 1
ATOM 682 C CA . ILE A 1 94 ? 2.347 2.550 4.643 1.00 96.06 94 ILE A CA 1
ATOM 683 C C . ILE A 1 94 ? 3.517 1.995 5.455 1.00 96.06 94 ILE A C 1
ATOM 685 O O . ILE A 1 94 ? 4.612 2.569 5.493 1.00 96.06 94 ILE A O 1
ATOM 689 N N . HIS A 1 95 ? 3.301 0.844 6.078 1.00 95.56 95 HIS A N 1
ATOM 690 C CA . HIS A 1 95 ? 4.297 0.171 6.906 1.00 95.56 95 HIS A CA 1
ATOM 691 C C . HIS A 1 95 ? 4.939 -1.045 6.244 1.00 95.56 95 HIS A C 1
ATOM 693 O O . HIS A 1 95 ? 5.952 -1.519 6.748 1.00 95.56 95 HIS A O 1
ATOM 699 N N . GLY A 1 96 ? 4.365 -1.554 5.159 1.00 94.12 96 GLY A N 1
ATOM 700 C CA . GLY A 1 96 ? 4.919 -2.683 4.426 1.00 94.12 96 GLY A CA 1
ATOM 701 C C . GLY A 1 96 ? 3.998 -3.152 3.310 1.00 94.12 96 GLY A C 1
ATOM 702 O O . GLY A 1 96 ? 2.825 -2.769 3.257 1.00 94.12 96 GLY A O 1
ATOM 703 N N . LEU A 1 97 ? 4.546 -3.992 2.439 1.00 94.75 97 LEU A N 1
ATOM 704 C CA . LEU A 1 97 ? 3.817 -4.676 1.376 1.00 94.75 97 LEU A CA 1
ATOM 705 C C . LEU A 1 97 ? 3.376 -6.063 1.832 1.00 94.75 97 LEU A C 1
ATOM 707 O O . LEU A 1 97 ? 4.128 -6.775 2.499 1.00 94.75 97 LEU A O 1
ATOM 711 N N . LEU A 1 98 ? 2.180 -6.467 1.415 1.00 95.38 98 LEU A N 1
ATOM 712 C CA . LEU A 1 98 ? 1.820 -7.878 1.379 1.00 95.38 98 LEU A CA 1
ATOM 713 C C . LEU A 1 98 ? 2.439 -8.534 0.129 1.00 95.38 98 LEU A C 1
ATOM 715 O O . LEU A 1 98 ? 2.735 -7.838 -0.846 1.00 95.38 98 LEU A O 1
ATOM 719 N N . PRO A 1 99 ? 2.646 -9.865 0.121 1.00 91.38 99 PRO A N 1
ATOM 720 C CA . PRO A 1 99 ? 3.272 -10.551 -1.007 1.00 91.38 99 PRO A CA 1
ATOM 721 C C . PRO A 1 99 ? 2.533 -10.313 -2.331 1.00 91.38 99 PRO A C 1
ATOM 723 O O . PRO A 1 99 ? 1.325 -10.545 -2.425 1.00 91.38 99 PRO A O 1
ATOM 726 N N . ARG A 1 100 ? 3.267 -9.894 -3.369 1.00 91.00 100 ARG A N 1
ATOM 727 C CA . ARG A 1 100 ? 2.736 -9.750 -4.733 1.00 91.00 100 ARG A CA 1
ATOM 728 C C . ARG A 1 100 ? 2.408 -11.116 -5.322 1.00 91.00 100 ARG A C 1
ATOM 730 O O . ARG A 1 100 ? 3.221 -12.034 -5.244 1.00 91.00 100 ARG A O 1
ATOM 737 N N . ARG A 1 101 ? 1.244 -11.234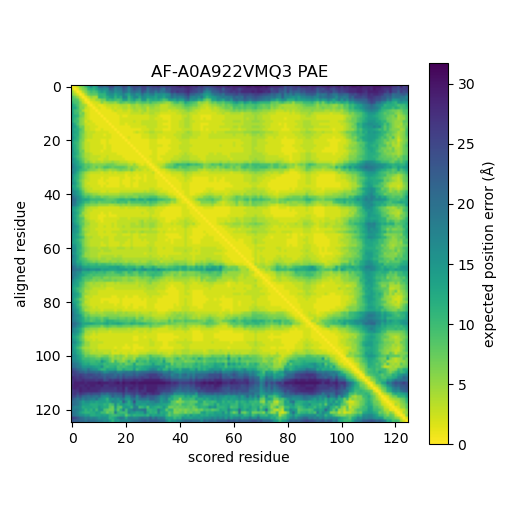 -5.957 1.00 85.38 101 ARG A N 1
ATOM 738 C CA . ARG A 1 101 ? 0.852 -12.431 -6.721 1.00 85.38 101 ARG A CA 1
ATOM 739 C C . ARG A 1 101 ? 1.228 -12.319 -8.193 1.00 85.38 101 ARG A C 1
ATOM 741 O O . ARG A 1 101 ? 1.634 -13.303 -8.797 1.00 85.38 101 ARG A O 1
ATOM 748 N N . SER A 1 102 ? 1.121 -11.117 -8.750 1.00 78.56 102 SER A N 1
ATOM 749 C CA . SER A 1 102 ? 1.556 -10.779 -10.105 1.00 78.56 102 SER A CA 1
ATOM 750 C C . SER A 1 102 ? 2.239 -9.412 -10.100 1.00 78.56 102 SER A C 1
ATOM 752 O O . SER A 1 102 ? 1.971 -8.577 -9.233 1.00 78.56 102 SER A O 1
ATOM 754 N N . ALA A 1 103 ? 3.147 -9.184 -11.047 1.00 77.88 103 ALA A N 1
ATOM 755 C CA . ALA A 1 103 ? 3.818 -7.901 -11.224 1.00 77.88 103 ALA A CA 1
ATOM 756 C C . ALA A 1 103 ? 4.168 -7.689 -12.698 1.00 77.88 103 ALA A C 1
ATOM 758 O O . ALA A 1 103 ? 4.809 -8.537 -13.319 1.00 77.88 103 ALA A O 1
ATOM 759 N N . ILE A 1 104 ? 3.789 -6.535 -13.241 1.00 74.38 104 ILE A N 1
ATOM 760 C CA . ILE A 1 104 ? 4.242 -6.067 -14.548 1.00 74.38 104 ILE A CA 1
ATOM 761 C C . ILE A 1 104 ? 5.505 -5.248 -14.309 1.00 74.38 104 ILE A C 1
ATOM 763 O O . ILE A 1 104 ? 5.463 -4.149 -13.752 1.00 74.38 104 ILE A O 1
ATOM 767 N N . VAL A 1 105 ? 6.643 -5.800 -14.717 1.00 73.94 105 VAL A N 1
ATOM 768 C CA . VAL A 1 105 ? 7.956 -5.182 -14.521 1.00 73.94 105 VAL A CA 1
ATOM 769 C C . VAL A 1 105 ? 8.490 -4.710 -15.863 1.00 73.94 105 VAL A C 1
ATOM 771 O O . VAL A 1 105 ? 8.676 -5.513 -16.777 1.00 73.94 105 VAL A O 1
ATOM 774 N N . ARG A 1 106 ? 8.793 -3.415 -15.981 1.00 67.69 106 ARG A N 1
ATOM 775 C CA . ARG A 1 106 ? 9.516 -2.895 -17.144 1.00 67.69 106 ARG A CA 1
ATOM 776 C C . ARG A 1 106 ? 11.009 -2.948 -16.865 1.00 67.69 106 ARG A C 1
ATOM 778 O O . ARG A 1 106 ? 11.495 -2.329 -15.920 1.00 67.69 106 ARG A O 1
ATOM 785 N N . ARG A 1 107 ? 11.739 -3.657 -17.723 1.00 58.06 107 ARG A N 1
ATOM 786 C CA . ARG A 1 107 ? 13.202 -3.579 -17.809 1.00 58.06 107 ARG A CA 1
ATOM 787 C C . ARG A 1 107 ? 13.557 -2.676 -18.988 1.00 58.06 107 ARG A C 1
ATOM 789 O O . ARG A 1 107 ? 13.046 -2.890 -20.084 1.00 58.06 107 ARG A O 1
ATOM 796 N N . ALA A 1 108 ? 14.363 -1.640 -18.762 1.00 54.59 108 ALA A N 1
ATOM 797 C CA . ALA A 1 108 ? 14.849 -0.790 -19.848 1.00 54.59 108 ALA A CA 1
ATOM 798 C C . ALA A 1 108 ? 15.891 -1.573 -20.680 1.00 54.59 108 ALA A C 1
ATOM 800 O O . ALA A 1 108 ? 16.775 -2.183 -20.078 1.00 54.59 108 ALA A O 1
ATOM 801 N N . PRO A 1 109 ? 15.812 -1.594 -22.027 1.00 50.84 109 PRO A N 1
ATOM 802 C CA . PRO A 1 109 ? 16.724 -2.394 -22.855 1.00 50.84 109 PRO A CA 1
ATOM 803 C C . PRO A 1 109 ? 18.177 -1.899 -22.866 1.00 50.84 109 PRO A C 1
ATOM 805 O O . PRO A 1 109 ? 19.084 -2.672 -23.154 1.00 50.84 109 PRO A O 1
ATOM 808 N N . THR A 1 110 ? 18.408 -0.618 -22.581 1.00 54.31 110 THR A N 1
ATOM 809 C CA . THR A 1 110 ? 19.704 0.041 -22.779 1.00 54.31 110 THR A CA 1
ATOM 810 C C . THR A 1 110 ? 19.853 1.209 -21.808 1.00 54.31 110 THR A C 1
ATOM 812 O O . THR A 1 110 ? 19.586 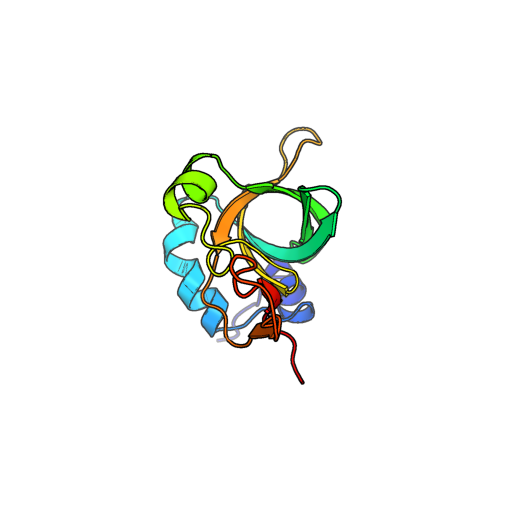2.346 -22.176 1.00 54.31 110 THR A O 1
ATOM 815 N N . ASP A 1 111 ? 20.237 0.960 -20.560 1.00 45.09 111 ASP A N 1
ATOM 816 C CA . ASP A 1 111 ? 20.985 1.978 -19.820 1.00 45.09 111 ASP A CA 1
ATOM 817 C C . ASP A 1 111 ? 21.720 1.352 -18.639 1.00 45.09 111 ASP A C 1
ATOM 819 O O . ASP A 1 111 ? 21.131 0.642 -17.818 1.00 45.09 111 ASP A O 1
ATOM 823 N N . HIS A 1 112 ? 23.020 1.614 -18.553 1.00 49.56 112 HIS A N 1
ATOM 824 C CA . HIS A 1 112 ? 23.854 1.252 -17.413 1.00 49.56 112 HIS A CA 1
ATOM 825 C C . HIS A 1 112 ? 23.436 2.099 -16.193 1.00 49.56 112 HIS A C 1
ATOM 827 O O . HIS A 1 112 ? 24.118 3.051 -15.833 1.00 49.56 112 HIS A O 1
ATOM 833 N N . GLY A 1 113 ? 22.298 1.794 -15.560 1.00 49.78 113 GLY A N 1
ATOM 834 C CA . GLY A 1 113 ? 21.905 2.440 -14.300 1.00 49.78 113 GLY A CA 1
ATOM 835 C C . GLY A 1 113 ? 20.410 2.505 -13.983 1.00 49.78 113 GLY A C 1
ATOM 836 O O . GLY A 1 113 ? 20.062 2.683 -12.818 1.00 49.78 113 GLY A O 1
ATOM 837 N N . ALA A 1 114 ? 19.514 2.327 -14.957 1.00 48.34 114 ALA A N 1
ATOM 838 C CA . ALA A 1 114 ? 18.073 2.314 -14.695 1.00 48.34 114 ALA A CA 1
ATOM 839 C C . ALA A 1 114 ? 17.618 0.888 -14.334 1.00 48.34 114 ALA A C 1
ATOM 841 O O . ALA A 1 114 ? 17.394 0.050 -15.208 1.00 48.34 114 ALA A O 1
ATOM 842 N N . GLY A 1 115 ? 17.538 0.597 -13.032 1.00 54.94 115 GLY A N 1
ATOM 843 C CA . GLY A 1 115 ? 17.058 -0.685 -12.507 1.00 54.94 115 GLY A CA 1
ATOM 844 C C . GLY A 1 115 ? 15.650 -1.052 -12.998 1.00 54.94 115 GLY A C 1
ATOM 845 O O . GLY A 1 115 ? 14.916 -0.234 -13.548 1.00 54.94 115 GLY A O 1
ATOM 846 N N . ALA A 1 116 ? 15.256 -2.312 -12.820 1.00 57.62 116 ALA A N 1
ATOM 847 C CA . ALA A 1 116 ? 13.899 -2.748 -13.136 1.00 57.62 116 ALA A CA 1
ATOM 848 C C . ALA A 1 116 ? 12.873 -2.005 -12.256 1.00 57.62 116 ALA A C 1
ATOM 850 O O . ALA A 1 116 ? 13.071 -1.895 -11.048 1.00 57.62 116 ALA A O 1
ATOM 851 N N . HIS A 1 117 ? 11.767 -1.545 -12.847 1.00 59.19 117 HIS A N 1
ATOM 852 C CA . HIS A 1 117 ? 10.677 -0.881 -12.123 1.00 59.19 117 HIS A CA 1
ATOM 853 C C . HIS A 1 117 ? 9.385 -1.690 -12.235 1.00 59.19 117 HIS A C 1
ATOM 855 O O . HIS A 1 117 ? 9.038 -2.165 -13.323 1.00 59.19 117 HIS A O 1
ATOM 861 N N . VAL A 1 118 ? 8.653 -1.823 -11.126 1.00 59.88 118 VAL A N 1
ATOM 862 C CA . VAL A 1 118 ? 7.308 -2.412 -11.140 1.00 59.88 118 VAL A CA 1
ATOM 863 C C . VAL A 1 118 ? 6.303 -1.333 -11.525 1.00 59.88 118 VAL A C 1
ATOM 865 O O . VAL A 1 118 ? 6.144 -0.348 -10.810 1.00 59.88 118 VAL A O 1
ATOM 868 N N . LEU A 1 119 ? 5.647 -1.518 -12.671 1.00 71.44 119 LEU A N 1
ATOM 869 C CA . LEU A 1 119 ? 4.659 -0.579 -13.206 1.00 71.44 119 LEU A CA 1
ATOM 870 C C . LEU A 1 119 ? 3.278 -0.767 -12.572 1.00 71.44 119 LEU A C 1
ATOM 872 O O . LEU A 1 119 ? 2.560 0.205 -12.371 1.00 71.44 119 LEU A O 1
ATOM 876 N N . ALA A 1 120 ? 2.911 -2.017 -12.293 1.00 68.94 120 ALA A N 1
ATOM 877 C CA . ALA A 1 120 ? 1.692 -2.388 -11.589 1.00 68.94 120 ALA A CA 1
ATOM 878 C C . ALA A 1 120 ? 1.845 -3.797 -10.999 1.00 68.94 120 ALA A C 1
ATOM 880 O O . ALA A 1 120 ? 2.584 -4.627 -11.537 1.00 68.94 120 ALA A O 1
ATOM 881 N N . ALA A 1 121 ? 1.136 -4.081 -9.914 1.00 70.75 121 ALA A N 1
ATOM 882 C CA . ALA A 1 121 ? 1.111 -5.375 -9.245 1.00 70.75 121 ALA A CA 1
ATOM 883 C C . ALA A 1 121 ? -0.327 -5.834 -8.988 1.00 70.75 121 ALA A C 1
ATOM 885 O O . ALA A 1 121 ? -1.239 -5.021 -8.893 1.00 70.75 121 ALA A O 1
ATOM 886 N N . ASN A 1 122 ? -0.539 -7.147 -8.879 1.00 77.38 122 ASN A N 1
ATOM 887 C CA . ASN A 1 122 ? -1.855 -7.756 -8.636 1.00 77.38 122 ASN A CA 1
ATOM 888 C C . ASN A 1 122 ? -2.950 -7.251 -9.599 1.00 77.38 122 ASN A C 1
ATOM 890 O O . ASN A 1 122 ? -4.084 -7.000 -9.190 1.00 77.38 122 ASN A O 1
ATOM 894 N N . VAL A 1 123 ? -2.588 -7.045 -10.865 1.00 64.81 123 VAL A N 1
ATOM 895 C CA . VAL A 1 123 ? -3.542 -6.830 -11.956 1.00 64.81 123 VAL A CA 1
ATOM 896 C C . VAL A 1 123 ? -3.897 -8.212 -12.494 1.00 64.81 123 VAL A C 1
ATOM 898 O O . VAL A 1 123 ? -2.990 -8.985 -12.819 1.00 64.81 123 VAL A O 1
ATOM 901 N N . ASP A 1 124 ? -5.189 -8.529 -12.530 1.00 58.56 124 ASP A N 1
ATOM 902 C CA . ASP A 1 124 ? -5.695 -9.718 -13.214 1.00 58.56 124 ASP A CA 1
ATOM 903 C C . ASP A 1 124 ? -5.617 -9.443 -14.729 1.00 58.56 124 ASP A C 1
ATOM 905 O O . ASP A 1 124 ? -6.125 -8.418 -15.190 1.00 58.56 124 ASP A O 1
ATOM 909 N N . VAL A 1 125 ? -4.904 -10.296 -15.478 1.00 45.88 125 VAL A N 1
ATOM 910 C CA . VAL A 1 125 ? -4.749 -10.222 -16.948 1.00 45.88 125 VAL A CA 1
ATOM 911 C C . VAL A 1 125 ? -5.679 -11.227 -17.606 1.00 45.88 125 VAL A C 1
ATOM 913 O O . VAL A 1 125 ? -5.750 -12.361 -17.078 1.00 45.88 125 VAL A O 1
#

Solvent-accessible surface area (backbone atoms only — not comparable to full-atom values): 7354 Å² total; per-residue (Å²): 136,84,81,80,74,50,70,65,56,53,33,28,39,77,73,73,50,49,69,71,57,53,62,69,44,53,86,43,58,89,73,74,45,42,69,30,32,26,74,39,74,57,98,93,32,37,30,31,35,56,43,84,56,77,41,51,26,41,73,32,71,65,40,54,56,77,35,70,78,40,52,76,68,48,91,37,33,43,31,45,30,38,24,38,78,52,58,95,88,50,53,21,37,36,60,46,74,49,87,79,84,37,69,48,67,52,68,67,94,81,59,101,77,64,69,60,39,53,70,33,21,56,67,91,130

Secondary structure (DSSP, 8-state):
------HHHHHHHHTT--HHHHHHHGGGGGGT-EEEEEEEEETTEEEEE-SS-EEEEEE-HHHHHHTTT-TTTS--TT-EEEEE--STT--EEEEEEPPPS-EEEEPPSS-TT---EEEEES---